Protein AF-A0AAD4BMX9-F1 (afdb_monomer)

Secondary structure (DSSP, 8-state):
----------HHHHHHHHHHHHHHHHHHHHHHHHHHHHHHHHHHHHHHHHHHHHH-HHHHHHHHHHHHHHHHHHHHHHHHHHHHHHHS-EETTEEPTTSHHHHHHHHHHTT-PPTTSHHHHHHHHH--

Structure (mmCIF, N/CA/C/O backbone):
data_AF-A0AAD4BMX9-F1
#
_entry.id   AF-A0AAD4BMX9-F1
#
loop_
_atom_site.group_PDB
_atom_site.id
_atom_site.type_symbol
_atom_site.label_atom_id
_atom_site.label_alt_id
_atom_site.label_comp_id
_atom_site.label_asym_id
_atom_site.label_entity_id
_atom_site.label_seq_id
_atom_site.pdbx_PDB_ins_code
_atom_site.Cartn_x
_atom_site.Cartn_y
_atom_site.Cartn_z
_atom_site.occupancy
_atom_site.B_iso_or_equiv
_atom_site.auth_seq_id
_atom_site.auth_comp_id
_atom_site.auth_asym_id
_atom_site.auth_atom_id
_atom_site.pdbx_PDB_model_num
ATOM 1 N N . MET A 1 1 ? 44.966 39.615 -35.162 1.00 44.09 1 MET A N 1
ATOM 2 C CA . MET A 1 1 ? 43.757 38.798 -35.404 1.00 44.09 1 MET A CA 1
ATOM 3 C C . MET A 1 1 ? 44.120 37.368 -35.020 1.00 44.09 1 MET A C 1
ATOM 5 O O . MET A 1 1 ? 44.886 36.742 -35.734 1.00 44.09 1 MET A O 1
ATOM 9 N N . SER A 1 2 ? 43.752 36.935 -33.810 1.00 44.12 2 SER A N 1
ATOM 10 C CA . SER A 1 2 ? 44.171 35.644 -33.239 1.00 44.12 2 SER A CA 1
ATOM 11 C C . SER A 1 2 ? 43.223 34.547 -33.721 1.00 44.12 2 SER A C 1
ATOM 13 O O . SER A 1 2 ? 42.052 34.546 -33.352 1.00 44.12 2 SER A O 1
ATOM 15 N N . THR A 1 3 ? 43.703 33.656 -34.586 1.00 55.59 3 THR A N 1
ATOM 16 C CA . THR A 1 3 ? 42.986 32.441 -34.987 1.00 55.59 3 THR A CA 1
ATOM 17 C C . THR A 1 3 ? 43.209 31.373 -33.925 1.00 55.59 3 THR A C 1
ATOM 19 O O . THR A 1 3 ? 44.237 30.696 -33.918 1.00 55.59 3 THR A O 1
ATOM 22 N N . SER A 1 4 ? 42.258 31.239 -33.005 1.00 50.06 4 SER A N 1
ATOM 23 C CA . SER A 1 4 ? 42.202 30.118 -32.070 1.00 50.06 4 SER A CA 1
ATOM 24 C C . SER A 1 4 ? 42.023 28.802 -32.848 1.00 50.06 4 SER A C 1
ATOM 26 O O . SER A 1 4 ? 41.137 28.710 -33.702 1.00 50.06 4 SER A O 1
ATOM 28 N N . PRO A 1 5 ? 42.859 27.776 -32.603 1.00 52.47 5 PRO A N 1
ATOM 29 C CA . PRO A 1 5 ? 42.796 26.524 -33.344 1.00 52.47 5 PRO A CA 1
ATOM 30 C C . PRO A 1 5 ? 41.525 25.760 -32.964 1.00 52.47 5 PRO A C 1
ATOM 32 O O . PRO A 1 5 ? 41.307 25.415 -31.803 1.00 52.47 5 PRO A O 1
ATOM 35 N N . ASN A 1 6 ? 40.675 25.502 -33.956 1.00 60.47 6 ASN A N 1
ATOM 36 C CA . ASN A 1 6 ? 39.429 24.765 -33.791 1.00 60.47 6 ASN A CA 1
ATOM 37 C C . ASN A 1 6 ? 39.749 23.262 -33.696 1.00 60.47 6 ASN A C 1
ATOM 39 O O . ASN A 1 6 ? 39.820 22.558 -34.705 1.00 60.47 6 ASN A O 1
ATOM 43 N N . PHE A 1 7 ? 40.025 22.783 -32.480 1.00 61.69 7 PHE A N 1
ATOM 44 C CA . PHE A 1 7 ? 40.266 21.368 -32.187 1.00 61.69 7 PHE A CA 1
ATOM 45 C C . PHE A 1 7 ? 38.944 20.589 -32.274 1.00 61.69 7 PHE A C 1
ATOM 47 O O . PHE A 1 7 ? 38.307 20.268 -31.272 1.00 61.69 7 PHE A O 1
ATOM 54 N N . ASN A 1 8 ? 38.505 20.289 -33.498 1.00 75.25 8 ASN A N 1
ATOM 55 C CA . ASN A 1 8 ? 37.412 19.349 -33.720 1.00 75.25 8 ASN A CA 1
ATOM 56 C C . ASN A 1 8 ? 37.862 17.958 -33.260 1.00 75.25 8 ASN A C 1
ATOM 58 O O . ASN A 1 8 ? 38.766 17.361 -33.845 1.00 75.25 8 ASN A O 1
ATOM 62 N N . ALA A 1 9 ? 37.237 17.451 -32.195 1.00 73.31 9 ALA A N 1
ATOM 63 C CA . ALA A 1 9 ? 37.510 16.111 -31.699 1.00 73.31 9 ALA A CA 1
ATOM 64 C C . ALA A 1 9 ? 37.278 15.074 -32.820 1.00 73.31 9 ALA A C 1
ATOM 66 O O . ALA A 1 9 ? 36.266 15.158 -33.526 1.00 73.31 9 ALA A O 1
ATOM 67 N N . PRO A 1 10 ? 38.172 14.083 -32.982 1.00 86.12 10 PRO A N 1
ATOM 68 C CA . PRO A 1 10 ? 38.010 13.039 -33.985 1.00 86.12 10 PRO A CA 1
ATOM 69 C C . PRO A 1 10 ? 36.675 12.294 -33.834 1.00 86.12 10 PRO A C 1
ATOM 71 O O . PRO A 1 10 ? 36.219 12.031 -32.721 1.00 86.12 10 PRO A O 1
ATOM 74 N N . GLU A 1 11 ? 36.074 11.877 -34.950 1.00 84.94 11 GLU A N 1
ATOM 75 C CA . GLU A 1 11 ? 34.789 11.154 -34.973 1.00 84.94 11 GLU A CA 1
ATOM 76 C C . GLU A 1 11 ? 34.807 9.874 -34.114 1.00 84.94 11 GLU A C 1
ATOM 78 O O . GLU A 1 11 ? 33.818 9.538 -33.462 1.00 84.94 11 GLU A O 1
ATOM 83 N N . TRP A 1 12 ? 35.950 9.185 -34.0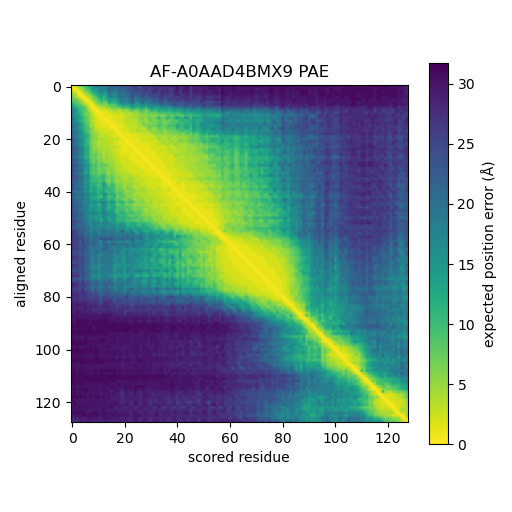36 1.00 82.69 12 TRP A N 1
ATOM 84 C CA . TRP A 1 12 ? 36.109 8.010 -33.176 1.00 82.69 12 TRP A CA 1
ATOM 85 C C . TRP A 1 12 ? 35.973 8.357 -31.684 1.00 82.69 12 TRP A C 1
ATOM 87 O O . TRP A 1 12 ? 35.336 7.620 -30.936 1.00 82.69 12 TRP A O 1
ATOM 97 N N . LEU A 1 13 ? 36.484 9.517 -31.264 1.00 83.06 13 LEU A N 1
ATOM 98 C CA . LEU A 1 13 ? 36.434 10.011 -29.885 1.00 83.06 13 LEU A CA 1
ATOM 99 C C . LEU A 1 13 ? 35.000 10.390 -29.487 1.00 83.06 13 LEU A C 1
ATOM 101 O O . LEU A 1 13 ? 34.546 10.063 -28.391 1.00 83.06 13 LEU A O 1
ATOM 105 N N . ARG A 1 14 ? 34.247 10.990 -30.418 1.00 82.50 14 ARG A N 1
ATOM 106 C CA . ARG A 1 14 ? 32.809 11.261 -30.253 1.00 82.50 14 ARG A CA 1
ATOM 107 C C . ARG A 1 14 ? 31.968 9.991 -30.150 1.00 82.50 14 ARG A C 1
ATOM 109 O O . ARG A 1 14 ? 31.014 9.948 -29.382 1.00 82.50 14 ARG A O 1
ATOM 116 N N . ARG A 1 15 ? 32.290 8.954 -30.923 1.00 81.06 15 ARG A N 1
ATOM 117 C CA . ARG A 1 15 ? 31.574 7.671 -30.845 1.00 81.06 15 ARG A CA 1
ATOM 118 C C . ARG A 1 15 ? 31.829 6.971 -29.521 1.00 81.06 15 ARG A C 1
ATOM 120 O O . ARG A 1 15 ? 30.884 6.455 -28.935 1.00 81.06 15 ARG A O 1
ATOM 127 N N . LEU A 1 16 ? 33.067 7.007 -29.027 1.00 81.50 16 LEU A N 1
ATOM 128 C CA . LEU A 1 16 ? 33.416 6.431 -27.729 1.00 81.50 16 LEU A CA 1
ATOM 129 C C . LEU A 1 16 ? 32.695 7.132 -26.573 1.00 81.50 16 LEU A C 1
ATOM 131 O O . LEU A 1 16 ? 32.175 6.453 -25.690 1.00 81.50 16 LEU A O 1
ATOM 135 N N . SER A 1 17 ? 32.580 8.462 -26.601 1.00 82.81 17 SER A N 1
ATOM 136 C CA . SER A 1 17 ? 31.869 9.203 -25.549 1.00 82.81 17 SER A CA 1
ATOM 137 C C . SER A 1 17 ? 30.349 8.991 -25.555 1.00 82.81 17 SER A C 1
ATOM 139 O O . SER A 1 17 ? 29.695 9.214 -24.539 1.00 82.81 17 SER A O 1
ATOM 141 N N . GLN A 1 18 ? 29.777 8.514 -26.664 1.00 88.88 18 GLN A N 1
ATOM 142 C CA . GLN A 1 18 ? 28.355 8.171 -26.775 1.00 88.88 18 GLN A CA 1
ATOM 143 C C . GLN A 1 18 ? 28.030 6.740 -26.322 1.00 88.88 18 GLN A C 1
ATOM 145 O O . GLN A 1 18 ? 26.862 6.419 -26.110 1.00 88.88 18 GLN A O 1
ATOM 150 N N . ILE A 1 19 ? 29.023 5.857 -26.171 1.00 87.38 19 ILE A N 1
ATOM 151 C CA . ILE A 1 19 ? 28.783 4.477 -25.715 1.00 87.38 19 ILE A CA 1
ATOM 152 C C . ILE A 1 19 ? 28.102 4.455 -24.332 1.00 87.38 19 ILE A C 1
ATOM 154 O O . ILE A 1 19 ? 27.069 3.790 -24.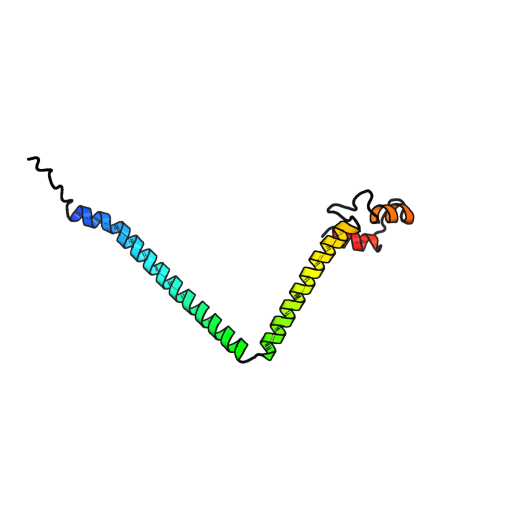208 1.00 87.38 19 ILE A O 1
ATOM 158 N N . PRO A 1 20 ? 28.576 5.206 -23.315 1.00 91.00 20 PRO A N 1
ATOM 159 C CA . PRO A 1 20 ? 27.948 5.211 -21.995 1.00 91.00 20 PRO A CA 1
ATOM 160 C C . PRO A 1 20 ? 26.498 5.703 -22.018 1.00 91.00 20 PRO A C 1
ATOM 162 O O . PRO A 1 20 ? 25.633 5.094 -21.392 1.00 91.00 20 PRO A O 1
ATOM 165 N N . SER A 1 21 ? 26.201 6.765 -22.774 1.00 91.44 21 SER A N 1
ATOM 166 C CA . SER A 1 21 ? 24.845 7.320 -22.844 1.00 91.44 21 SER A CA 1
ATOM 167 C C . SER A 1 21 ? 23.873 6.383 -23.556 1.00 91.44 21 SER A C 1
ATOM 169 O O . SER A 1 21 ? 22.724 6.274 -23.141 1.00 91.44 21 SER A O 1
ATOM 171 N N . ARG A 1 22 ? 24.321 5.634 -24.571 1.00 92.69 22 ARG A N 1
ATOM 172 C CA . ARG A 1 22 ? 23.490 4.610 -25.229 1.00 92.69 22 ARG A CA 1
ATOM 173 C C . ARG A 1 22 ? 23.147 3.456 -24.290 1.00 92.69 22 ARG A C 1
ATOM 175 O O . ARG A 1 22 ? 22.002 3.015 -24.286 1.00 92.69 22 ARG A O 1
ATOM 182 N N . ILE A 1 23 ? 24.110 2.997 -23.489 1.00 90.69 23 ILE A N 1
ATOM 183 C CA . ILE A 1 23 ? 23.888 1.939 -22.489 1.00 90.69 23 ILE A CA 1
ATOM 184 C C . ILE A 1 23 ? 22.925 2.429 -21.404 1.00 90.69 23 ILE A C 1
ATOM 186 O O . ILE A 1 23 ? 21.981 1.721 -21.044 1.00 90.69 23 ILE A O 1
ATOM 190 N N . PHE A 1 24 ? 23.127 3.656 -20.920 1.00 93.56 24 PHE A N 1
ATOM 191 C CA . PHE A 1 24 ? 22.250 4.269 -19.930 1.00 93.56 24 PHE A CA 1
ATOM 192 C C . PHE A 1 24 ? 20.821 4.424 -20.464 1.00 93.56 24 PHE A C 1
ATOM 194 O O . PHE A 1 24 ? 19.882 3.942 -19.836 1.00 93.56 24 PHE A O 1
ATOM 201 N N . ASN A 1 25 ? 20.655 4.998 -21.658 1.00 95.50 25 ASN A N 1
ATOM 202 C CA . ASN A 1 25 ? 19.342 5.201 -22.270 1.00 95.50 25 ASN A CA 1
ATOM 203 C C . ASN A 1 25 ? 18.624 3.870 -22.524 1.00 95.50 25 ASN A C 1
ATOM 205 O O . ASN A 1 25 ? 17.456 3.740 -22.180 1.00 95.50 25 ASN A O 1
ATOM 209 N N . ALA A 1 26 ? 19.329 2.848 -23.022 1.00 93.88 26 ALA A N 1
ATOM 210 C CA . ALA A 1 26 ? 18.748 1.517 -23.197 1.00 93.88 26 ALA A CA 1
ATOM 211 C C . ALA A 1 26 ? 18.280 0.897 -21.865 1.00 93.88 26 ALA A C 1
ATOM 213 O O . ALA A 1 26 ? 17.241 0.238 -21.819 1.00 93.88 26 ALA A O 1
ATOM 214 N N . SER A 1 27 ? 19.017 1.132 -20.775 1.00 94.38 27 SER A N 1
ATOM 215 C CA . SER A 1 27 ? 18.653 0.647 -19.436 1.00 94.38 27 SER A CA 1
ATOM 216 C C . SER A 1 27 ? 17.424 1.374 -18.886 1.00 94.38 27 SER A C 1
ATOM 218 O O . SER A 1 27 ? 16.511 0.741 -18.354 1.00 94.38 27 SER A O 1
ATOM 220 N N . VAL A 1 28 ? 17.370 2.697 -19.059 1.00 95.31 28 VAL A N 1
ATOM 221 C CA . VAL A 1 28 ? 16.218 3.523 -18.675 1.00 95.31 28 VAL A CA 1
ATOM 222 C C . VAL A 1 28 ? 14.981 3.147 -19.492 1.00 95.31 28 VAL A C 1
ATOM 224 O O . VAL A 1 28 ? 13.896 3.030 -18.928 1.00 95.31 28 VAL A O 1
ATOM 227 N N . ASP A 1 29 ? 15.134 2.873 -20.786 1.00 96.81 29 ASP A N 1
ATOM 228 C CA . ASP A 1 29 ? 14.041 2.430 -21.654 1.00 96.81 29 ASP A CA 1
ATOM 229 C C . ASP A 1 29 ? 13.511 1.047 -21.265 1.00 96.81 29 ASP A C 1
ATOM 231 O O . ASP A 1 29 ? 12.303 0.804 -21.276 1.00 96.81 29 ASP A O 1
ATOM 235 N N . ALA A 1 30 ? 14.394 0.120 -20.890 1.00 93.50 30 ALA A N 1
ATOM 236 C CA . ALA A 1 30 ? 13.975 -1.179 -20.377 1.00 93.50 30 ALA A CA 1
ATOM 237 C C . ALA A 1 30 ? 13.199 -1.028 -19.056 1.00 93.50 30 ALA A C 1
ATOM 239 O O . ALA A 1 30 ? 12.115 -1.598 -18.902 1.00 93.50 30 ALA A O 1
ATOM 240 N N . ALA A 1 31 ? 13.706 -0.206 -18.132 1.00 91.81 31 ALA A N 1
ATOM 241 C CA . ALA A 1 31 ? 13.043 0.077 -16.862 1.00 91.81 31 ALA A CA 1
ATOM 242 C C . ALA A 1 31 ? 11.683 0.767 -17.061 1.00 91.81 31 ALA A C 1
ATOM 244 O O . ALA A 1 31 ? 10.699 0.386 -16.426 1.00 91.81 31 ALA A O 1
ATOM 245 N N . SER A 1 32 ? 11.591 1.731 -17.978 1.00 94.38 32 SER A N 1
ATOM 246 C CA . SER A 1 32 ? 10.352 2.463 -18.257 1.00 94.38 32 SER A CA 1
ATOM 247 C C . SER A 1 32 ? 9.281 1.565 -18.882 1.00 94.38 32 SER A C 1
ATOM 249 O O . SER A 1 32 ? 8.098 1.694 -18.557 1.00 94.38 32 SER A O 1
ATOM 251 N N . ARG A 1 33 ? 9.669 0.587 -19.709 1.00 94.56 33 ARG A N 1
ATOM 252 C CA . ARG A 1 33 ? 8.752 -0.432 -20.252 1.00 94.56 33 ARG A CA 1
ATOM 253 C C . ARG A 1 33 ? 8.191 -1.340 -19.163 1.00 94.56 33 ARG A C 1
ATOM 255 O O . ARG A 1 33 ? 6.985 -1.578 -19.140 1.00 94.56 33 ARG A O 1
ATOM 262 N N . LEU A 1 34 ? 9.035 -1.812 -18.246 1.00 92.62 34 LEU A N 1
ATOM 263 C CA . LEU A 1 34 ? 8.587 -2.632 -17.115 1.00 92.62 34 LEU A CA 1
ATOM 264 C C . LEU A 1 34 ? 7.689 -1.830 -16.171 1.00 92.62 34 LEU A C 1
ATOM 266 O O . LEU A 1 34 ? 6.619 -2.299 -15.786 1.00 92.62 34 LEU A O 1
ATOM 270 N N . PHE A 1 35 ? 8.085 -0.597 -15.855 1.00 93.19 35 PHE A N 1
ATOM 271 C CA . PHE A 1 35 ? 7.297 0.297 -15.017 1.00 93.19 35 PHE A CA 1
ATOM 272 C C . PHE A 1 35 ? 5.933 0.595 -15.642 1.00 93.19 35 PHE A C 1
ATOM 274 O O . PHE A 1 35 ? 4.912 0.425 -14.987 1.00 93.19 35 PHE A O 1
ATOM 281 N N . SER A 1 36 ? 5.886 0.969 -16.921 1.00 93.88 36 SER A N 1
ATOM 282 C CA . SER A 1 36 ? 4.630 1.280 -17.615 1.00 93.88 36 SER A CA 1
ATOM 283 C C . SER A 1 36 ? 3.730 0.057 -17.813 1.00 93.88 36 SER A C 1
ATOM 285 O O . SER A 1 36 ? 2.506 0.188 -17.781 1.00 93.88 36 SER A O 1
ATOM 287 N N . ALA A 1 37 ? 4.288 -1.142 -17.994 1.00 92.50 37 ALA A N 1
ATOM 288 C CA . ALA A 1 37 ? 3.506 -2.376 -17.993 1.00 92.50 37 ALA A CA 1
ATOM 289 C C . ALA A 1 37 ? 2.863 -2.619 -16.620 1.00 92.50 37 ALA A C 1
ATOM 291 O O . ALA A 1 37 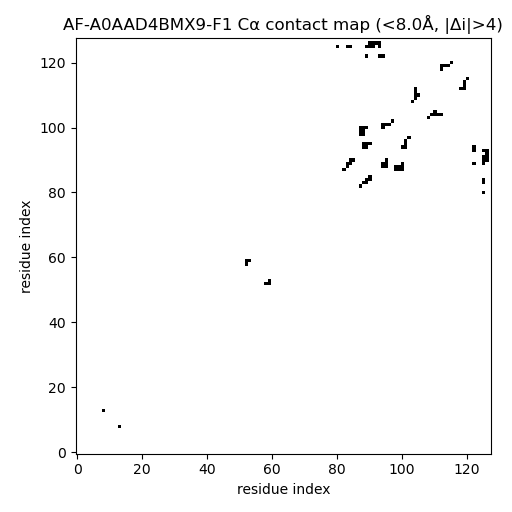? 1.639 -2.721 -16.530 1.00 92.50 37 ALA A O 1
ATOM 292 N N . SER A 1 38 ? 3.661 -2.609 -15.552 1.00 92.31 38 SER A N 1
ATOM 293 C CA . SER A 1 38 ? 3.181 -2.791 -14.177 1.00 92.31 38 SER A CA 1
ATOM 294 C C . SER A 1 38 ? 2.165 -1.721 -13.773 1.00 92.31 38 SER A C 1
ATOM 296 O O . SER A 1 38 ? 1.116 -2.033 -13.210 1.00 92.31 38 SER A O 1
ATOM 298 N N . TRP A 1 39 ? 2.424 -0.463 -14.131 1.00 91.69 39 TRP A N 1
ATOM 299 C CA . TRP A 1 39 ? 1.541 0.661 -13.840 1.00 91.69 39 TRP A CA 1
ATOM 300 C C . TRP A 1 39 ? 0.178 0.514 -14.519 1.00 91.69 39 TRP A C 1
ATOM 302 O O . TRP A 1 39 ? -0.851 0.748 -13.890 1.00 91.69 39 TRP A O 1
ATOM 312 N N . ARG A 1 40 ? 0.140 0.050 -15.777 1.00 92.31 40 ARG A N 1
ATOM 313 C CA . ARG A 1 40 ? -1.127 -0.224 -16.474 1.00 92.31 40 ARG A CA 1
ATOM 314 C C . ARG A 1 40 ? -1.952 -1.296 -15.768 1.00 92.31 40 ARG A C 1
ATOM 316 O O . ARG A 1 40 ? -3.161 -1.127 -15.649 1.00 92.31 40 ARG A O 1
ATOM 323 N N . HIS A 1 41 ? -1.330 -2.365 -15.271 1.00 90.50 41 HIS A N 1
ATOM 324 C CA . HIS A 1 41 ? -2.053 -3.401 -14.525 1.00 90.50 41 HIS A CA 1
ATOM 325 C C . HIS A 1 41 ? -2.655 -2.862 -13.223 1.00 90.50 41 HIS A C 1
ATOM 327 O O . HIS A 1 41 ? -3.813 -3.152 -12.928 1.00 90.50 41 HIS A O 1
ATOM 333 N N . LEU A 1 42 ? -1.909 -2.030 -12.489 1.00 93.12 42 LEU A N 1
ATOM 334 C CA . LEU A 1 42 ? -2.402 -1.388 -11.268 1.00 93.12 42 LEU A CA 1
ATOM 335 C C . LEU A 1 42 ? -3.571 -0.442 -11.553 1.00 93.12 42 LEU A C 1
ATOM 337 O O . LEU A 1 42 ? -4.594 -0.514 -10.878 1.00 93.12 42 LEU A O 1
ATOM 341 N N . VAL A 1 43 ? -3.448 0.407 -12.576 1.00 93.62 43 VAL A N 1
ATOM 342 C CA . VAL A 1 43 ? -4.500 1.365 -12.946 1.00 93.62 43 VAL A CA 1
ATOM 343 C C . VAL A 1 43 ? -5.754 0.646 -13.444 1.00 93.62 43 VAL A C 1
ATOM 345 O O . VAL A 1 43 ? -6.858 0.987 -13.026 1.00 93.62 43 VAL A O 1
ATOM 348 N N . ASN A 1 44 ? -5.607 -0.382 -14.282 1.00 94.56 44 ASN A N 1
ATOM 349 C CA . ASN A 1 44 ? -6.746 -1.164 -14.762 1.00 94.56 44 ASN A CA 1
ATOM 350 C C . ASN A 1 44 ? -7.445 -1.902 -13.612 1.00 94.56 44 ASN A C 1
ATOM 352 O O . ASN A 1 44 ? -8.672 -1.911 -13.552 1.00 94.56 44 ASN A O 1
ATOM 356 N N . GLY A 1 45 ? -6.676 -2.469 -12.677 1.00 89.88 45 GLY A N 1
ATOM 357 C CA . GLY A 1 45 ? -7.221 -3.095 -11.472 1.00 89.88 45 GLY A CA 1
ATOM 358 C C . GLY A 1 45 ? -7.950 -2.097 -10.572 1.00 89.88 45 GLY A C 1
ATOM 359 O O . GLY A 1 45 ? -9.044 -2.386 -10.091 1.00 89.88 45 GLY A O 1
ATOM 360 N N . TRP A 1 46 ? -7.390 -0.899 -10.395 1.00 91.44 46 TRP A N 1
ATOM 361 C CA . TRP A 1 46 ? -8.020 0.174 -9.627 1.00 91.44 46 TRP A CA 1
ATOM 362 C C . TRP A 1 46 ? -9.343 0.632 -10.247 1.00 91.44 46 TRP A C 1
ATOM 364 O O . TRP A 1 46 ? -10.342 0.764 -9.541 1.00 91.44 46 TRP A O 1
ATOM 374 N N . ASN A 1 47 ? -9.371 0.834 -11.565 1.00 93.75 47 ASN A N 1
ATOM 375 C CA . ASN A 1 47 ? -10.589 1.223 -12.272 1.00 93.75 47 ASN A CA 1
ATOM 376 C C . ASN A 1 47 ? -11.660 0.131 -12.164 1.00 93.75 47 ASN A C 1
ATOM 378 O O . ASN A 1 47 ? -12.789 0.437 -11.803 1.00 93.75 47 ASN A O 1
ATOM 382 N N . ALA A 1 48 ? -11.292 -1.143 -12.338 1.00 88.12 48 ALA A N 1
ATOM 383 C CA . ALA A 1 48 ? -12.219 -2.259 -12.159 1.00 88.12 48 ALA A CA 1
ATOM 384 C C . ALA A 1 48 ? -12.785 -2.333 -10.727 1.00 88.12 48 ALA A C 1
ATOM 386 O O . ALA A 1 48 ? -13.981 -2.556 -10.543 1.00 88.12 48 ALA A O 1
ATOM 387 N N . ALA A 1 49 ? -11.953 -2.105 -9.705 1.00 83.88 49 ALA A N 1
ATOM 388 C CA . ALA A 1 49 ? -12.403 -2.057 -8.315 1.00 83.88 49 ALA A CA 1
ATOM 389 C C . ALA A 1 49 ? -13.349 -0.873 -8.056 1.00 83.88 49 ALA A C 1
ATOM 391 O O 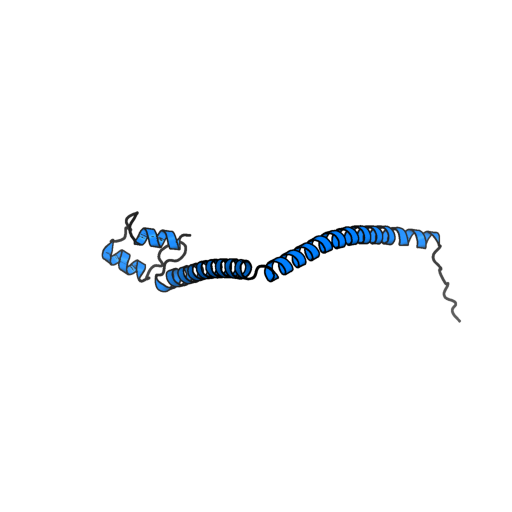. ALA A 1 49 ? -14.350 -1.020 -7.351 1.00 83.88 49 ALA A O 1
ATOM 392 N N . ARG A 1 50 ? -13.063 0.291 -8.648 1.00 85.06 50 ARG A N 1
ATOM 393 C CA . ARG A 1 50 ? -13.926 1.475 -8.574 1.00 85.06 50 ARG A CA 1
ATOM 394 C C . ARG A 1 50 ? -15.276 1.231 -9.248 1.00 85.06 50 ARG A C 1
ATOM 396 O O . ARG A 1 50 ? -16.305 1.566 -8.664 1.00 85.06 50 ARG A O 1
ATOM 403 N N . ASP A 1 51 ? -15.274 0.633 -10.432 1.00 89.75 51 ASP A N 1
ATOM 404 C CA . ASP A 1 51 ? -16.491 0.320 -11.183 1.00 89.75 51 ASP A CA 1
ATOM 405 C C . ASP A 1 51 ? -17.338 -0.719 -10.437 1.00 89.75 51 ASP A C 1
ATOM 407 O O . ASP A 1 51 ? -18.553 -0.560 -10.312 1.00 89.75 51 ASP A O 1
ATOM 411 N N . PHE A 1 52 ? -16.699 -1.725 -9.831 1.00 82.44 52 PHE A N 1
ATOM 412 C CA . PHE A 1 52 ? -17.364 -2.681 -8.945 1.00 82.44 52 PHE A CA 1
ATOM 413 C C . PHE A 1 52 ? -17.985 -1.993 -7.721 1.00 82.44 52 PHE A C 1
ATOM 415 O O . PHE A 1 52 ? -19.146 -2.241 -7.390 1.00 82.44 52 PHE A O 1
ATOM 422 N N . ALA A 1 53 ? -17.246 -1.092 -7.067 1.00 81.38 53 ALA A N 1
ATOM 423 C CA . ALA A 1 53 ? -17.746 -0.344 -5.917 1.00 81.38 53 ALA A CA 1
ATOM 424 C C . ALA A 1 53 ? -18.946 0.554 -6.276 1.00 81.38 53 ALA A C 1
ATOM 426 O O . ALA A 1 53 ? -19.847 0.725 -5.449 1.00 81.38 53 ALA A O 1
ATOM 427 N N . ALA A 1 54 ? -18.977 1.090 -7.502 1.00 77.94 54 ALA A N 1
ATOM 428 C CA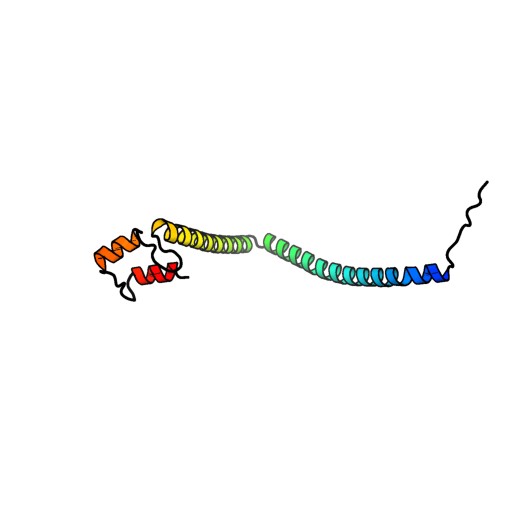 . ALA A 1 54 ? -20.098 1.862 -8.033 1.00 77.94 54 ALA A CA 1
ATOM 429 C C . ALA A 1 54 ? -21.308 0.978 -8.390 1.00 77.94 54 ALA A C 1
ATOM 431 O O . ALA A 1 54 ? -22.445 1.357 -8.109 1.00 77.94 54 ALA A O 1
ATOM 432 N N . ALA A 1 55 ? -21.078 -0.210 -8.958 1.00 85.56 55 ALA A N 1
ATOM 433 C CA . ALA A 1 55 ? -22.131 -1.168 -9.303 1.00 85.56 55 ALA A CA 1
ATOM 434 C C . ALA A 1 55 ? -22.779 -1.820 -8.067 1.00 85.56 55 ALA A C 1
ATOM 436 O O . ALA A 1 55 ? -23.949 -2.207 -8.097 1.00 85.56 55 ALA A O 1
ATOM 437 N N . HIS A 1 56 ? -22.039 -1.917 -6.960 1.00 83.88 56 HIS A N 1
ATOM 438 C CA . HIS A 1 56 ? -22.465 -2.594 -5.738 1.00 83.88 56 HIS A CA 1
ATOM 439 C C . HIS A 1 56 ? -22.475 -1.662 -4.511 1.00 83.88 56 HIS A C 1
ATOM 441 O O . HIS A 1 56 ? -21.780 -1.921 -3.523 1.00 83.88 56 HIS A O 1
ATOM 447 N N . PRO A 1 57 ? -23.322 -0.612 -4.498 1.00 78.56 57 PRO A N 1
ATOM 448 C CA . PRO A 1 57 ? -23.305 0.417 -3.456 1.00 78.56 57 PRO A CA 1
ATOM 449 C C . PRO A 1 57 ? -23.549 -0.146 -2.048 1.00 78.56 57 PRO A C 1
ATOM 451 O O . PRO A 1 57 ? -22.917 0.291 -1.093 1.00 78.56 57 PRO A O 1
ATOM 454 N N . LYS A 1 58 ? -24.396 -1.178 -1.910 1.00 76.88 58 LYS A N 1
ATOM 455 C CA . LYS A 1 58 ? -24.677 -1.821 -0.613 1.00 76.88 58 LYS A CA 1
ATOM 456 C C . LYS A 1 58 ? -23.446 -2.505 -0.002 1.00 76.88 58 LYS A C 1
ATOM 458 O O . LYS A 1 58 ? -23.265 -2.445 1.211 1.00 76.88 58 LYS A O 1
ATOM 463 N N . PHE A 1 59 ? -22.594 -3.128 -0.821 1.00 74.38 59 PHE A N 1
ATOM 464 C CA . PHE A 1 59 ? -21.366 -3.775 -0.348 1.00 74.38 59 PHE A CA 1
ATOM 465 C C . PHE A 1 59 ? -20.305 -2.739 0.026 1.00 74.38 59 PHE A C 1
ATOM 467 O O . PHE A 1 59 ? -19.688 -2.858 1.082 1.00 74.38 59 PHE A O 1
ATOM 474 N N . THR A 1 60 ? -20.153 -1.684 -0.779 1.00 74.56 60 THR A N 1
ATOM 475 C CA . THR A 1 60 ? -19.236 -0.572 -0.488 1.00 74.56 60 THR A CA 1
ATOM 476 C C . THR A 1 60 ? -19.588 0.095 0.838 1.00 74.56 60 THR A C 1
ATOM 478 O O . THR A 1 60 ? -18.721 0.236 1.695 1.00 74.56 60 THR A O 1
ATOM 481 N N . THR A 1 61 ? -20.867 0.414 1.071 1.00 76.31 61 THR A N 1
ATOM 482 C CA . THR A 1 61 ? -21.312 0.989 2.349 1.00 76.31 61 THR A CA 1
ATOM 483 C C . THR A 1 61 ? -21.034 0.058 3.528 1.00 76.31 61 THR A C 1
ATOM 485 O O . THR A 1 61 ? -20.551 0.525 4.557 1.00 76.31 61 THR A O 1
ATOM 488 N N . ALA A 1 62 ? -21.284 -1.249 3.391 1.00 75.75 62 ALA A N 1
ATOM 489 C CA . ALA A 1 62 ? -21.016 -2.216 4.455 1.00 75.75 62 ALA A CA 1
ATOM 490 C C . ALA A 1 62 ? -19.517 -2.312 4.793 1.00 75.75 62 ALA A C 1
ATOM 492 O O . ALA A 1 62 ? -19.147 -2.291 5.967 1.00 75.75 62 ALA A O 1
ATOM 493 N N . VAL A 1 63 ? -18.646 -2.355 3.779 1.00 80.12 63 VAL A N 1
ATOM 494 C CA . VAL A 1 63 ? -17.187 -2.390 3.972 1.00 80.12 63 VAL A CA 1
ATOM 495 C C . VAL A 1 63 ? -16.687 -1.083 4.585 1.00 80.12 63 VAL A C 1
ATOM 497 O O . VAL A 1 63 ? -15.931 -1.119 5.553 1.00 80.12 63 VAL A O 1
ATOM 500 N N . THR A 1 64 ? -17.134 0.073 4.087 1.00 78.50 64 THR A N 1
ATOM 501 C CA . THR A 1 64 ? -16.765 1.375 4.661 1.00 78.50 64 THR A CA 1
ATOM 502 C C . THR A 1 64 ? -17.223 1.498 6.114 1.00 78.50 64 THR A C 1
ATOM 504 O O . THR A 1 64 ? -16.445 1.950 6.951 1.00 78.50 64 THR A O 1
ATOM 507 N N . ALA A 1 65 ? -18.441 1.055 6.438 1.00 77.50 65 ALA A N 1
ATOM 508 C CA . ALA A 1 65 ? -18.951 1.056 7.807 1.00 77.50 65 ALA A CA 1
ATOM 509 C C . ALA A 1 65 ? -18.129 0.140 8.727 1.00 77.50 65 ALA A C 1
ATOM 511 O O . ALA A 1 65 ? -17.797 0.536 9.843 1.00 77.50 65 ALA A O 1
ATOM 512 N N . LEU A 1 66 ? -17.743 -1.049 8.252 1.00 83.56 66 LEU A N 1
ATOM 513 C CA . LEU A 1 66 ? -16.888 -1.965 9.006 1.00 83.56 66 LEU A CA 1
ATOM 514 C C . LEU A 1 66 ? -15.501 -1.361 9.265 1.00 83.56 66 LEU A C 1
ATOM 516 O O . LEU A 1 66 ? -15.018 -1.395 10.395 1.00 83.56 66 LEU A O 1
ATOM 520 N N . VAL A 1 67 ? -14.872 -0.772 8.244 1.00 87.38 67 VAL A N 1
ATOM 521 C CA . VAL A 1 67 ? -13.564 -0.110 8.382 1.00 87.38 67 VAL A CA 1
ATOM 522 C C . VAL A 1 67 ? -13.656 1.067 9.354 1.00 87.38 67 VAL A C 1
ATOM 524 O O . VAL A 1 67 ? -12.823 1.181 10.251 1.00 87.38 67 VAL A O 1
ATOM 527 N N . ALA A 1 68 ? -14.689 1.905 9.234 1.00 83.50 68 ALA A N 1
ATOM 528 C CA . ALA A 1 68 ? -14.923 3.016 10.152 1.00 83.50 68 ALA A CA 1
ATOM 529 C C . ALA A 1 68 ? -15.122 2.533 11.598 1.00 83.50 68 ALA A C 1
ATOM 531 O O . ALA A 1 68 ? -14.564 3.127 12.517 1.00 83.50 68 ALA A O 1
ATOM 532 N N . LEU A 1 69 ? -15.851 1.430 11.802 1.00 87.38 69 LEU A N 1
ATOM 533 C CA . LEU A 1 69 ? -16.043 0.823 13.119 1.00 87.38 69 LEU A CA 1
ATOM 534 C C . LEU A 1 69 ? -14.719 0.328 13.716 1.00 87.38 69 LEU A C 1
ATOM 536 O O . LEU A 1 69 ? -14.427 0.620 14.873 1.00 87.38 69 LEU A O 1
ATOM 540 N N . VAL A 1 70 ? -13.898 -0.379 12.935 1.00 88.81 70 VAL A N 1
ATOM 541 C CA . VAL A 1 70 ? -12.577 -0.849 13.389 1.00 88.81 70 VAL A CA 1
ATOM 542 C C . VAL A 1 70 ? -11.689 0.334 13.772 1.00 88.81 70 VAL A C 1
ATOM 544 O O . VAL A 1 70 ? -11.088 0.324 14.845 1.00 88.81 70 VAL A O 1
ATOM 547 N N . LEU A 1 71 ? -11.646 1.381 12.944 1.00 86.56 71 LEU A N 1
ATOM 548 C CA . LEU A 1 71 ? -10.880 2.591 13.241 1.00 86.56 71 LEU A CA 1
ATOM 549 C C . LEU A 1 71 ? -11.396 3.305 14.494 1.00 86.56 71 LEU A C 1
ATOM 551 O O . LEU A 1 71 ? -10.589 3.728 15.317 1.00 86.56 71 LEU A O 1
ATOM 555 N N . ALA A 1 72 ? -12.715 3.391 14.682 1.00 79.88 72 ALA A N 1
ATOM 556 C CA . ALA A 1 72 ? -13.313 3.970 15.881 1.00 79.88 72 ALA A CA 1
ATOM 557 C C . ALA A 1 72 ? -12.955 3.170 17.142 1.00 79.88 72 ALA A C 1
ATOM 559 O O . ALA A 1 72 ? -12.627 3.765 18.166 1.00 79.88 72 ALA A O 1
ATOM 560 N N . ILE A 1 73 ? -12.949 1.834 17.069 1.00 84.00 73 ILE A N 1
ATOM 561 C CA . ILE A 1 73 ? -12.525 0.967 18.177 1.00 84.00 73 ILE A CA 1
ATOM 562 C C . ILE A 1 73 ? -11.040 1.180 18.493 1.00 84.00 73 ILE A C 1
ATOM 564 O O . ILE A 1 73 ? -10.688 1.344 19.659 1.00 84.00 73 ILE A O 1
ATOM 568 N N . LEU A 1 74 ? -10.166 1.212 17.483 1.00 82.75 74 LEU A N 1
ATOM 569 C CA . LEU A 1 74 ? -8.732 1.455 17.682 1.00 82.75 74 LEU A CA 1
ATOM 570 C C . LEU A 1 74 ? -8.465 2.846 18.265 1.00 82.75 74 LEU A C 1
ATOM 572 O O . LEU A 1 74 ? -7.653 2.997 19.177 1.00 82.75 74 LEU A O 1
ATOM 576 N N . PHE A 1 75 ? -9.182 3.857 17.781 1.00 79.12 75 PHE A N 1
ATOM 577 C CA . PHE A 1 75 ? -9.103 5.213 18.304 1.00 79.12 75 PHE A CA 1
ATOM 578 C C . PHE A 1 75 ? -9.597 5.290 19.753 1.00 79.12 75 PHE A C 1
ATOM 580 O O . PHE A 1 75 ? -8.943 5.898 20.597 1.00 79.12 75 PHE A O 1
ATOM 587 N N . LEU A 1 76 ? -10.699 4.608 20.076 1.00 80.50 76 LEU A N 1
ATOM 588 C CA . LEU A 1 76 ? -11.200 4.516 21.444 1.00 80.50 76 LEU A CA 1
ATOM 589 C C . LEU A 1 76 ? -10.205 3.798 22.363 1.00 80.50 76 LEU A C 1
ATOM 591 O O . LEU A 1 76 ? -10.022 4.230 23.494 1.00 80.50 76 LEU A O 1
ATOM 595 N N . GLN A 1 77 ? -9.522 2.751 21.890 1.00 74.00 77 GLN A N 1
ATOM 596 C CA . GLN A 1 77 ? -8.443 2.104 22.644 1.00 74.00 77 GLN A CA 1
ATOM 597 C C . GLN A 1 77 ? -7.266 3.054 22.885 1.00 74.00 77 GLN A C 1
ATOM 599 O O . GLN A 1 77 ? -6.723 3.075 23.988 1.00 74.00 77 GLN A O 1
ATOM 604 N N . LEU A 1 78 ? -6.886 3.859 21.890 1.00 75.94 78 LEU A N 1
ATOM 605 C CA . LEU A 1 78 ? -5.827 4.859 22.032 1.00 75.94 78 LEU A CA 1
ATOM 606 C C . LEU A 1 78 ? -6.199 5.926 23.072 1.00 75.94 78 LEU A C 1
ATOM 608 O O . LEU A 1 78 ? -5.401 6.220 23.963 1.00 75.94 78 LEU A O 1
ATOM 612 N N . LEU A 1 79 ? -7.426 6.451 23.003 1.00 74.81 79 LEU A N 1
ATOM 613 C CA . LEU A 1 79 ? -7.946 7.394 23.993 1.00 74.81 79 LEU A CA 1
ATOM 614 C C . LEU A 1 79 ? -8.049 6.760 25.379 1.00 74.81 79 LEU A C 1
ATOM 616 O O . LEU A 1 79 ? -7.628 7.370 26.355 1.00 74.81 79 LEU A O 1
ATOM 620 N N . ALA A 1 80 ? -8.557 5.531 25.479 1.00 69.81 80 ALA A N 1
ATOM 621 C CA . ALA A 1 80 ? -8.653 4.810 26.741 1.00 69.81 80 ALA A CA 1
ATOM 622 C C . ALA A 1 80 ? -7.269 4.598 27.364 1.00 69.81 80 ALA A C 1
ATOM 624 O O . ALA A 1 80 ? -7.110 4.848 28.553 1.00 69.81 80 ALA A O 1
ATOM 625 N N . LYS A 1 81 ? -6.247 4.220 26.585 1.00 66.50 81 LYS A N 1
ATOM 626 C CA . LYS A 1 81 ? -4.865 4.139 27.082 1.00 66.50 81 LYS A CA 1
ATOM 627 C C . LYS A 1 81 ? -4.369 5.498 27.589 1.00 66.50 81 LYS A C 1
ATOM 629 O O . LYS A 1 81 ?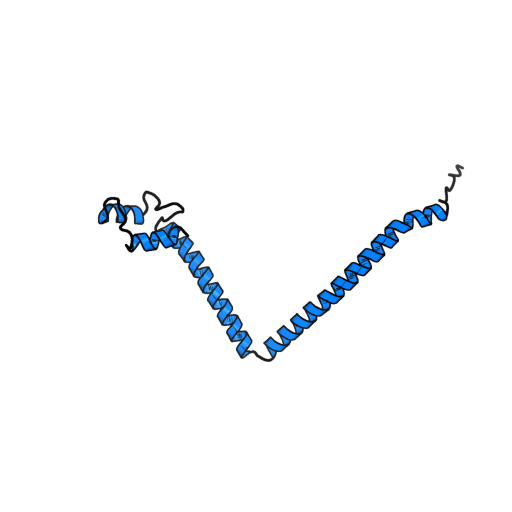 -3.841 5.561 28.696 1.00 66.50 81 LYS A O 1
ATOM 634 N N . GLY A 1 82 ? -4.576 6.584 26.841 1.00 65.62 82 GLY A N 1
ATOM 635 C CA . GLY A 1 82 ? -4.190 7.937 27.268 1.00 65.62 82 GLY A CA 1
ATOM 636 C C . GLY A 1 82 ? -4.881 8.380 28.564 1.00 65.62 82 GLY A C 1
ATOM 637 O O . GLY A 1 8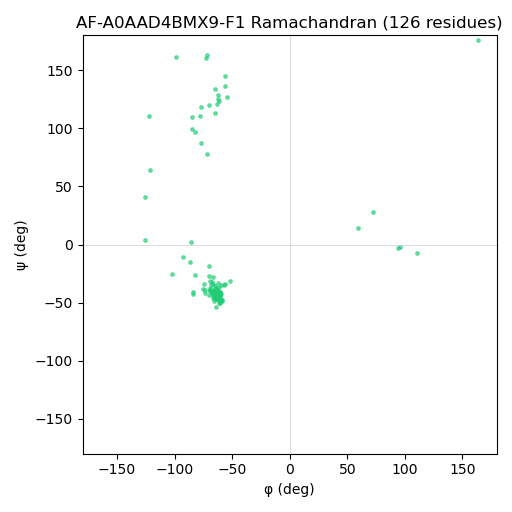2 ? -4.228 8.745 29.533 1.00 65.62 82 GLY A O 1
ATOM 638 N N . ILE A 1 83 ? -6.202 8.236 28.629 1.00 61.84 83 ILE A N 1
ATOM 639 C CA . ILE A 1 83 ? -7.015 8.628 29.787 1.00 61.84 83 ILE A CA 1
ATOM 640 C C . ILE A 1 83 ? -6.709 7.753 31.012 1.00 61.84 83 ILE A C 1
ATOM 642 O O . ILE A 1 83 ? -6.583 8.265 32.121 1.00 61.84 83 ILE A O 1
ATOM 646 N N . VAL A 1 84 ? -6.565 6.435 30.844 1.00 58.22 84 VAL A N 1
ATOM 647 C CA . VAL A 1 84 ? -6.261 5.516 31.956 1.00 58.22 84 VAL A CA 1
ATOM 648 C C . VAL A 1 84 ? -4.857 5.768 32.509 1.00 58.22 84 VAL A C 1
ATOM 650 O O . VAL A 1 84 ? -4.670 5.771 33.727 1.00 58.22 84 VAL A O 1
ATOM 653 N N . THR A 1 85 ? -3.873 6.023 31.647 1.00 56.03 85 THR A N 1
ATOM 654 C CA . THR A 1 85 ? -2.499 6.316 32.088 1.00 56.03 85 THR A CA 1
ATOM 655 C C . THR A 1 85 ? -2.399 7.678 32.785 1.00 56.03 85 THR A C 1
ATOM 657 O O . THR A 1 85 ? -1.709 7.794 33.801 1.00 56.03 85 THR A O 1
ATOM 660 N N . GLU A 1 86 ? -3.141 8.685 32.316 1.00 56.34 86 GLU A N 1
ATOM 661 C CA . GLU A 1 86 ? -3.078 10.059 32.826 1.00 56.34 86 GLU A CA 1
ATOM 662 C C . GLU A 1 86 ? -3.951 10.296 34.072 1.00 56.34 86 GLU A C 1
ATOM 664 O O . GLU A 1 86 ? -3.480 10.890 35.043 1.00 56.34 86 GLU A O 1
ATOM 669 N N . ILE A 1 87 ? -5.186 9.776 34.105 1.00 51.66 87 ILE A N 1
ATOM 670 C CA . ILE A 1 87 ? -6.130 10.000 35.218 1.00 51.66 87 ILE A CA 1
ATOM 671 C C . ILE A 1 87 ? -5.896 9.024 36.378 1.00 51.66 87 ILE A C 1
ATOM 673 O O . ILE A 1 87 ? -5.944 9.423 37.544 1.00 51.66 87 ILE A O 1
ATOM 677 N N . PHE A 1 88 ? -5.620 7.747 36.094 1.00 46.62 88 PHE A N 1
ATOM 678 C CA . PHE A 1 88 ? -5.411 6.743 37.147 1.00 46.62 88 PHE A CA 1
ATOM 679 C C . PHE A 1 88 ? -3.940 6.569 37.541 1.00 46.62 88 PHE A C 1
ATOM 681 O O . PHE A 1 88 ? -3.656 5.973 38.580 1.00 46.62 88 PHE A O 1
ATOM 688 N N . GLY A 1 89 ? -3.005 7.141 36.775 1.00 47.84 89 GLY A N 1
ATOM 689 C CA . GLY A 1 89 ? -1.580 7.133 37.097 1.00 47.84 89 GLY A CA 1
ATOM 690 C C . GLY A 1 89 ? -0.908 5.773 36.922 1.00 47.84 89 GLY A C 1
ATOM 691 O O . GLY A 1 89 ? 0.074 5.495 37.602 1.00 47.84 89 GLY A O 1
ATOM 692 N N . PHE A 1 90 ? -1.402 4.918 36.030 1.00 48.03 90 PHE A N 1
ATOM 693 C CA . PHE A 1 90 ? -0.675 3.722 35.602 1.00 48.03 90 PHE A CA 1
ATOM 694 C C . PHE A 1 90 ? 0.284 4.117 34.473 1.00 48.03 90 PHE A C 1
ATOM 696 O O . PHE A 1 90 ? -0.146 4.292 33.341 1.00 48.03 90 PHE A O 1
ATOM 703 N N . GLY A 1 91 ? 1.569 4.314 34.775 1.00 46.62 91 GLY A N 1
ATOM 704 C CA . GLY A 1 91 ? 2.602 4.554 33.762 1.00 46.62 91 GLY A CA 1
ATOM 705 C C . GLY A 1 91 ? 3.381 3.273 33.454 1.00 46.62 91 GLY A C 1
ATOM 706 O O . GLY A 1 91 ? 3.393 2.340 34.246 1.00 46.62 91 GLY A O 1
ATOM 707 N N . CYS A 1 92 ? 4.072 3.205 32.321 1.00 39.62 92 CYS A N 1
ATOM 708 C CA . CYS A 1 92 ? 5.053 2.145 32.061 1.00 39.62 92 CYS A CA 1
ATOM 709 C C . CYS A 1 92 ? 6.334 2.512 32.850 1.00 39.62 92 CYS A C 1
ATOM 711 O O . CYS A 1 92 ? 6.898 3.556 32.517 1.00 39.62 92 CYS A O 1
ATOM 713 N N . PRO A 1 93 ? 6.763 1.817 33.937 1.00 49.62 93 PRO A N 1
ATOM 714 C CA . PRO A 1 93 ? 6.689 0.381 34.241 1.00 49.62 93 PRO A CA 1
ATOM 715 C C . PRO A 1 93 ? 6.013 0.059 35.604 1.00 49.62 93 PRO A C 1
ATOM 717 O O . PRO A 1 93 ? 6.487 -0.787 36.364 1.00 49.62 93 PRO A O 1
ATOM 720 N N . GLY A 1 94 ? 4.928 0.750 35.961 1.00 53.50 94 GLY A N 1
ATOM 721 C CA . GLY A 1 94 ? 4.198 0.539 37.214 1.00 53.50 94 GLY A CA 1
ATOM 722 C C . GLY A 1 94 ? 3.254 1.684 37.601 1.00 53.50 94 GLY A C 1
ATOM 723 O O . GLY A 1 94 ? 3.177 2.731 36.960 1.00 53.50 94 GLY A O 1
ATOM 724 N N . ILE A 1 95 ? 2.520 1.488 38.698 1.00 48.16 95 ILE A N 1
ATOM 725 C CA . ILE A 1 95 ? 1.665 2.526 39.287 1.00 48.16 95 ILE A CA 1
ATOM 726 C C . ILE A 1 95 ? 2.542 3.712 39.705 1.00 48.16 95 ILE A C 1
ATOM 728 O O . ILE A 1 95 ? 3.476 3.564 40.493 1.00 48.16 95 ILE A O 1
ATOM 732 N N . ARG A 1 96 ? 2.232 4.905 39.196 1.00 50.12 96 ARG A N 1
ATOM 733 C CA . ARG A 1 96 ? 2.913 6.151 39.546 1.00 50.12 96 ARG A CA 1
ATOM 734 C C . ARG A 1 96 ? 2.681 6.434 41.028 1.00 50.12 96 ARG A C 1
ATOM 736 O O . ARG A 1 96 ? 1.532 6.567 41.468 1.00 50.12 96 ARG A O 1
ATOM 743 N N . ALA A 1 97 ? 3.768 6.525 41.791 1.00 44.00 97 ALA A N 1
ATOM 744 C CA . ALA A 1 97 ? 3.726 6.871 43.207 1.00 44.00 97 ALA A CA 1
ATOM 745 C C . ALA A 1 97 ? 2.974 8.202 43.403 1.00 44.00 97 ALA A C 1
ATOM 747 O O . ALA A 1 97 ? 3.274 9.193 42.739 1.00 44.00 97 ALA A O 1
ATOM 748 N N . GLY A 1 98 ? 1.963 8.204 44.280 1.00 48.94 98 GLY A N 1
ATOM 749 C CA . GLY A 1 98 ? 1.116 9.372 44.569 1.00 48.94 98 GLY A CA 1
ATOM 750 C C . GLY A 1 98 ? -0.192 9.478 43.767 1.00 48.94 98 GLY A C 1
ATOM 751 O O . GLY A 1 98 ? -0.983 10.381 44.033 1.00 48.94 98 GLY A O 1
ATOM 752 N N . SER A 1 99 ? -0.457 8.562 42.830 1.00 51.47 99 SER A N 1
ATOM 753 C CA . SER A 1 99 ? -1.719 8.507 42.072 1.00 51.47 99 SER A CA 1
ATOM 754 C C . SER A 1 99 ? -2.915 8.029 42.911 1.00 51.47 99 SER A C 1
ATOM 756 O O . SER A 1 99 ? -2.758 7.422 43.975 1.00 51.47 99 SER A O 1
ATOM 758 N N . ILE A 1 100 ? -4.138 8.272 42.421 1.00 51.34 100 ILE A N 1
ATOM 759 C CA . ILE A 1 100 ? -5.381 7.77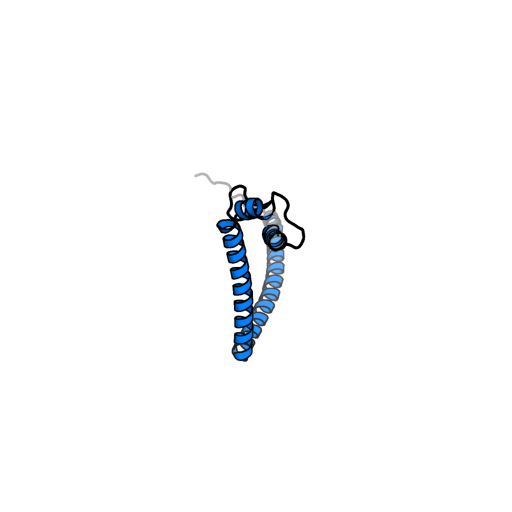3 43.042 1.00 51.34 100 ILE A CA 1
ATOM 760 C C . ILE A 1 100 ? -5.338 6.238 43.169 1.00 51.34 100 ILE A C 1
ATOM 762 O O . ILE A 1 100 ? -5.762 5.694 44.189 1.00 51.34 100 ILE A O 1
ATOM 766 N N . ALA A 1 101 ? -4.719 5.548 42.203 1.00 48.72 101 ALA A N 1
ATOM 767 C CA . ALA A 1 101 ? -4.471 4.112 42.265 1.00 48.72 101 ALA A CA 1
ATOM 768 C C . ALA A 1 101 ? -3.526 3.714 43.421 1.00 48.72 101 ALA A C 1
ATOM 770 O O . ALA A 1 101 ? -3.820 2.772 44.158 1.00 48.72 101 ALA A O 1
ATOM 771 N N . ALA A 1 102 ? -2.444 4.465 43.658 1.00 49.22 102 ALA A N 1
ATOM 772 C CA . ALA A 1 102 ? -1.538 4.221 44.785 1.00 49.22 102 ALA A CA 1
ATOM 773 C C . ALA A 1 102 ? -2.217 4.444 46.153 1.00 49.22 102 ALA A C 1
ATOM 775 O O . ALA A 1 102 ? -1.962 3.702 47.104 1.00 49.22 102 ALA A O 1
ATOM 776 N N . LYS A 1 103 ? -3.116 5.435 46.255 1.00 52.53 103 LYS A N 1
ATOM 777 C CA . LYS A 1 103 ? -3.889 5.697 47.483 1.00 52.53 103 LYS A CA 1
ATOM 778 C C . LYS A 1 103 ? -4.879 4.574 47.794 1.00 52.53 103 LYS A C 1
ATOM 780 O O . LYS A 1 103 ? -4.961 4.154 48.943 1.00 52.53 103 LYS A O 1
ATOM 785 N N . ILE A 1 104 ? -5.577 4.050 46.786 1.00 55.69 104 ILE A N 1
ATOM 786 C CA . ILE A 1 104 ? -6.524 2.938 46.964 1.00 55.69 104 ILE A CA 1
ATOM 787 C C . ILE A 1 104 ? -5.785 1.631 47.302 1.00 55.69 104 ILE A C 1
ATOM 789 O O . ILE A 1 104 ? -6.218 0.909 48.198 1.00 55.69 104 ILE A O 1
ATOM 793 N N . GLN A 1 105 ? -4.641 1.350 46.666 1.00 50.53 105 GLN A N 1
ATOM 794 C CA . GLN A 1 105 ? -3.809 0.183 46.991 1.00 50.53 105 GLN A CA 1
ATOM 795 C C . GLN A 1 105 ? -3.257 0.241 48.425 1.00 50.53 105 GLN A C 1
ATOM 797 O O . GLN A 1 105 ? -3.274 -0.769 49.127 1.00 50.53 105 GLN A O 1
ATOM 802 N N . SER A 1 106 ? -2.787 1.411 48.867 1.00 53.53 106 SER A N 1
ATOM 803 C CA . SER A 1 106 ? -2.309 1.610 50.241 1.00 53.53 106 SER A CA 1
ATOM 804 C C . SER A 1 106 ? -3.436 1.423 51.264 1.00 53.53 106 SER A C 1
ATOM 806 O O . SER A 1 106 ? -3.246 0.755 52.277 1.00 53.53 106 SER A O 1
ATOM 808 N N . PHE A 1 107 ? -4.631 1.942 50.966 1.00 50.53 107 PHE A N 1
ATOM 809 C CA . PHE A 1 107 ? -5.760 1.922 51.896 1.00 50.53 107 PHE A CA 1
ATOM 810 C C . PHE A 1 107 ? -6.439 0.548 52.020 1.00 50.53 107 PHE A C 1
ATOM 812 O O . PHE A 1 107 ? -6.830 0.168 53.118 1.00 50.53 107 PHE A O 1
ATOM 819 N N . PHE A 1 108 ? -6.572 -0.209 50.923 1.00 49.66 108 PHE A N 1
ATOM 820 C CA . PHE A 1 108 ? -7.289 -1.494 50.928 1.00 49.66 108 PHE A CA 1
ATOM 821 C C . PHE A 1 108 ? -6.391 -2.738 50.937 1.00 49.66 108 PHE A C 1
ATOM 823 O O . PHE A 1 108 ? -6.833 -3.786 51.398 1.00 49.66 108 PHE A O 1
ATOM 830 N N . PHE A 1 109 ? -5.154 -2.658 50.434 1.00 47.81 109 PHE A N 1
ATOM 831 C CA . PHE A 1 109 ? -4.319 -3.844 50.178 1.00 47.81 109 PHE A CA 1
ATOM 832 C C . PHE A 1 109 ? -2.935 -3.804 50.845 1.00 47.81 109 PHE A C 1
ATOM 834 O O . PHE A 1 109 ? -2.130 -4.712 50.638 1.00 47.81 109 PHE A O 1
ATOM 841 N N . GLY A 1 110 ? -2.633 -2.769 51.643 1.00 45.91 110 GLY A N 1
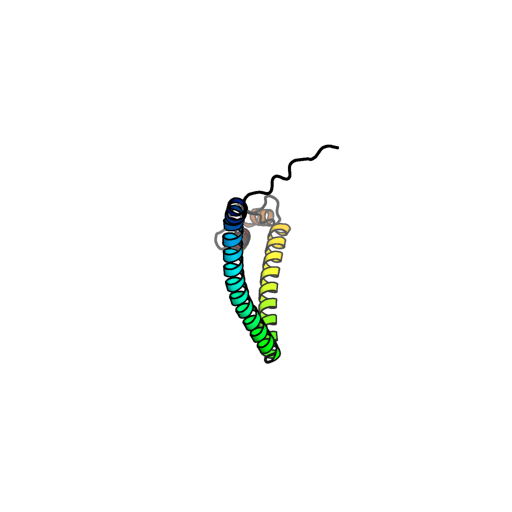ATOM 842 C CA . GLY A 1 110 ? -1.468 -2.732 52.541 1.00 45.91 110 GLY A CA 1
ATOM 843 C C . GLY A 1 110 ? -0.091 -2.887 51.876 1.00 45.91 110 GLY A C 1
ATOM 844 O O . GLY A 1 110 ? 0.889 -3.134 52.570 1.00 45.91 110 GLY A O 1
ATOM 845 N N . GLY A 1 111 ? -0.001 -2.757 50.546 1.00 52.78 111 GLY A N 1
ATOM 846 C CA . GLY A 1 111 ? 1.242 -2.886 49.774 1.00 52.78 111 GLY A CA 1
ATOM 847 C C . GLY A 1 111 ? 1.347 -4.122 48.872 1.00 52.78 111 GLY A C 1
ATOM 848 O O . GLY A 1 111 ? 2.257 -4.169 48.048 1.00 52.78 111 GLY A O 1
ATOM 849 N N . SER A 1 112 ? 0.411 -5.076 48.935 1.00 50.19 112 SER A N 1
ATOM 850 C CA . SER A 1 112 ? 0.429 -6.292 48.103 1.00 50.19 112 SER A CA 1
ATOM 851 C C . SER A 1 112 ? -0.858 -6.406 47.279 1.00 50.19 112 SER A C 1
ATOM 853 O O . SER A 1 112 ? -1.929 -6.654 47.827 1.00 50.19 112 SER A O 1
ATOM 855 N N . VAL A 1 113 ? -0.758 -6.237 45.957 1.00 51.06 113 VAL A N 1
ATOM 856 C CA . VAL A 1 113 ? -1.878 -6.449 45.026 1.00 51.06 113 VAL A CA 1
ATOM 857 C C . VAL A 1 113 ? -2.066 -7.956 44.809 1.00 51.06 113 VAL A C 1
ATOM 859 O O . VAL A 1 113 ? -1.157 -8.596 44.278 1.00 51.06 113 VAL A O 1
ATOM 862 N N . PRO A 1 114 ? -3.224 -8.546 45.161 1.00 49.50 114 PRO A N 1
ATOM 863 C CA . PRO A 1 114 ? -3.480 -9.959 44.908 1.00 49.50 114 PRO A CA 1
ATOM 864 C C . PRO A 1 114 ? -3.537 -10.237 43.401 1.00 49.50 114 PRO A C 1
ATOM 866 O O . PRO A 1 114 ? -4.215 -9.516 42.656 1.00 49.50 114 PRO A O 1
ATOM 869 N N . ALA A 1 115 ? -2.859 -11.295 42.950 1.00 45.69 115 ALA A N 1
ATOM 870 C CA . ALA A 1 115 ? -2.962 -11.776 41.575 1.00 45.69 115 ALA A CA 1
ATOM 871 C C . ALA A 1 115 ? -4.408 -12.220 41.284 1.00 45.69 115 ALA A C 1
ATOM 873 O O . ALA A 1 115 ? -4.971 -13.028 42.018 1.00 45.69 115 ALA A O 1
ATOM 874 N N . GLY A 1 116 ? -5.018 -11.661 40.236 1.00 50.84 116 GLY A N 1
ATOM 875 C CA . GLY A 1 116 ? -6.422 -11.894 39.873 1.00 50.84 116 GLY A CA 1
ATOM 876 C C . GLY A 1 116 ? -7.406 -10.843 40.402 1.00 50.84 116 GLY A C 1
ATOM 877 O O . GLY A 1 116 ? -8.593 -10.914 40.094 1.00 50.84 116 GLY A O 1
ATOM 878 N N . SER A 1 117 ? -6.943 -9.847 41.161 1.00 55.41 117 SER A N 1
ATOM 879 C CA . SER A 1 117 ? -7.780 -8.716 41.577 1.00 55.41 117 SER A CA 1
ATOM 880 C C . SER A 1 117 ? -8.068 -7.757 40.414 1.00 55.41 117 SER A C 1
ATOM 882 O O . SER A 1 117 ? -7.334 -7.694 39.424 1.00 55.41 117 SER A O 1
ATOM 884 N N . PHE A 1 118 ? -9.114 -6.938 40.553 1.00 52.59 118 PHE A N 1
ATOM 885 C CA . PHE A 1 118 ? -9.438 -5.876 39.590 1.00 52.59 118 PHE A CA 1
ATOM 886 C C . PHE A 1 118 ? -8.226 -4.966 39.294 1.00 52.59 118 PHE A C 1
ATOM 888 O O . PHE A 1 118 ? -8.023 -4.531 38.163 1.00 52.59 118 PHE A O 1
ATOM 895 N N . PHE A 1 119 ? -7.344 -4.778 40.280 1.00 50.66 119 PHE A N 1
ATOM 896 C CA . PHE A 1 119 ? -6.081 -4.057 40.132 1.00 50.66 119 PHE A CA 1
ATOM 897 C C . PHE A 1 119 ? -5.049 -4.784 39.262 1.00 50.66 119 PHE A C 1
ATOM 899 O O . PHE A 1 119 ? -4.381 -4.133 38.463 1.00 50.66 119 PHE A O 1
ATOM 906 N N . SER A 1 120 ? -4.932 -6.115 39.352 1.00 54.72 120 SER A N 1
ATOM 907 C CA . SER A 1 120 ? -4.020 -6.866 38.477 1.00 54.72 120 SER A CA 1
ATOM 908 C C . SER A 1 120 ? -4.498 -6.870 37.023 1.00 54.72 120 SER A C 1
ATOM 910 O O . SER A 1 120 ? -3.681 -6.859 36.104 1.00 54.72 120 SER A O 1
ATOM 912 N N . ILE A 1 121 ? -5.819 -6.829 36.804 1.00 58.56 121 ILE A N 1
ATOM 913 C CA . ILE A 1 121 ? -6.403 -6.683 35.463 1.00 58.56 121 ILE A CA 1
ATOM 914 C C . ILE A 1 121 ? -6.044 -5.305 34.895 1.00 58.56 121 ILE A C 1
ATOM 916 O O . ILE A 1 121 ? -5.506 -5.224 33.791 1.00 58.56 121 ILE A O 1
ATOM 920 N N . LEU A 1 122 ? -6.234 -4.233 35.669 1.00 55.31 122 LEU A N 1
ATOM 921 C CA . LEU A 1 122 ? -5.858 -2.874 35.260 1.00 55.31 122 LEU A CA 1
ATOM 922 C C . LEU A 1 122 ? -4.341 -2.709 35.050 1.00 55.31 122 LEU A C 1
ATOM 924 O O . LEU A 1 122 ? -3.923 -2.078 34.081 1.00 55.31 122 LEU A O 1
ATOM 928 N N . GLN A 1 123 ? -3.508 -3.341 35.882 1.00 54.12 123 GLN A N 1
ATOM 929 C CA . GLN A 1 123 ? -2.054 -3.357 35.702 1.00 54.12 123 GLN A CA 1
ATOM 930 C C . GLN A 1 123 ? -1.645 -4.096 34.416 1.00 54.12 123 GLN A C 1
ATOM 932 O O . GLN A 1 123 ? -0.755 -3.635 33.705 1.00 54.12 123 GLN A O 1
ATOM 937 N N . SER A 1 124 ? -2.325 -5.193 34.064 1.00 58.31 124 SER A N 1
ATOM 938 C CA . SER A 1 124 ? -2.086 -5.901 32.797 1.00 58.31 124 SER A CA 1
ATOM 939 C C . SER A 1 124 ? -2.492 -5.087 31.558 1.00 58.31 124 SER A C 1
ATOM 941 O O . SER A 1 124 ? -1.883 -5.244 30.502 1.00 58.31 124 SER A O 1
ATOM 943 N N . PHE A 1 125 ? -3.477 -4.189 31.693 1.00 54.38 125 PHE A N 1
ATOM 944 C CA . PHE A 1 125 ? -3.878 -3.245 30.645 1.00 54.38 125 PHE A CA 1
ATOM 945 C C . PHE A 1 125 ? -2.877 -2.093 30.474 1.00 54.38 125 PHE A C 1
ATOM 947 O O . PHE A 1 125 ? -2.682 -1.630 29.354 1.00 54.38 125 PHE A O 1
ATOM 954 N N . GLY A 1 126 ? -2.243 -1.640 31.561 1.00 44.31 126 GLY A N 1
ATOM 955 C CA . GLY A 1 126 ? -1.231 -0.577 31.532 1.00 44.31 126 GLY A CA 1
ATOM 956 C C . GLY A 1 126 ? 0.182 -1.040 31.148 1.00 44.31 126 GLY A C 1
ATOM 957 O O . GLY A 1 126 ? 0.955 -0.249 30.621 1.00 44.31 126 GLY A O 1
ATOM 958 N N . ALA A 1 127 ? 0.529 -2.308 31.389 1.00 49.88 127 ALA A N 1
ATOM 959 C CA . ALA A 1 127 ? 1.852 -2.870 31.089 1.00 49.88 127 ALA A CA 1
ATOM 960 C C . ALA A 1 127 ? 2.012 -3.397 29.644 1.00 49.88 127 ALA A C 1
ATOM 962 O O . ALA A 1 127 ? 3.066 -3.947 29.320 1.00 49.88 127 ALA A O 1
ATOM 963 N N . ARG A 1 128 ? 0.981 -3.263 28.794 1.00 41.84 128 ARG A N 1
ATOM 964 C CA . ARG A 1 128 ? 0.982 -3.674 27.378 1.00 41.84 128 ARG A CA 1
ATOM 965 C C . ARG A 1 128 ? 0.876 -2.503 26.401 1.00 41.84 128 ARG A C 1
ATOM 967 O O . ARG A 1 128 ? -0.141 -1.764 26.418 1.00 41.84 128 ARG A O 1
#

Radius of gyration: 34.53 Å; Cα contacts (8 Å, |Δi|>4): 52; chains: 1; bounding box: 69×51×88 Å

InterPro domains:
  IPR009311 Interferon alpha-inducible protein IFI6/IFI27-like [PF06140] (76-127)
  IPR038213 IFI6/IFI27-like domain superfamily [G3DSA:6.10.110.10] (58-128)

Mean predicted aligned error: 17.92 Å

Solvent-accessible surface area (backbone atoms only — not comparable to full-atom values): 7358 Å² total; per-residue (Å²): 137,87,81,76,81,81,80,73,75,54,70,69,60,58,52,59,68,44,50,62,56,52,54,50,50,54,51,51,51,53,50,49,52,54,50,52,52,54,48,49,54,51,52,53,50,50,50,52,53,49,51,49,41,65,76,37,53,70,58,43,52,52,52,53,50,49,52,51,49,53,51,49,52,54,50,49,52,54,50,47,52,52,49,46,30,67,71,43,21,38,41,85,96,44,73,37,86,86,23,66,51,47,52,51,40,51,74,76,41,75,78,59,83,56,88,84,36,77,64,45,56,53,48,57,60,45,73,104

Foldseek 3Di:
DDDDDPPDDDPVVVVVVCPVVVVVVVVVVVVVVVVVVVVVVVVVVVVVVVVVCVVCVVVVVVVVVVVVVVVVVVVVLVVCLVCCCPQQVAAPPGRHPPGPVNVCCCVPPVPDDDPPDPVVVSNVSRHD

Sequence (128 aa):
MSTSPNFNAPEWLRRLSQIPSRIFNASVDAASRLFSASWRHLVNGWNAARDFAAAHPKFTTAVTALVALVLAILFLQLLAKGIVTEIFGFGCPGIRAGSIAAKIQSFFFGGSVPAGSFFSILQSFGAR

Organism: NCBI:txid1328754

pLDDT: mean 71.15, std 18.02, range [39.62, 96.81]